Protein AF-A0A380FIA8-F1 (afdb_monomer_lite)

Organism: Staphylococcus gallinarum (NCBI:txid1293)

Structure (mmCIF, N/CA/C/O backbone):
data_AF-A0A380FIA8-F1
#
_entry.id   AF-A0A380FIA8-F1
#
loop_
_atom_site.group_PDB
_atom_site.id
_atom_site.type_symbol
_atom_site.label_atom_id
_atom_site.label_alt_id
_atom_site.label_comp_id
_atom_site.label_asym_id
_atom_site.label_entity_id
_atom_site.label_seq_id
_atom_site.pdbx_PDB_ins_code
_atom_site.Cartn_x
_atom_site.Cartn_y
_atom_site.Cartn_z
_atom_site.occupancy
_atom_site.B_iso_or_equiv
_atom_site.auth_seq_id
_atom_site.auth_comp_id
_atom_site.auth_asym_id
_atom_site.auth_atom_id
_atom_site.pdbx_PDB_model_nu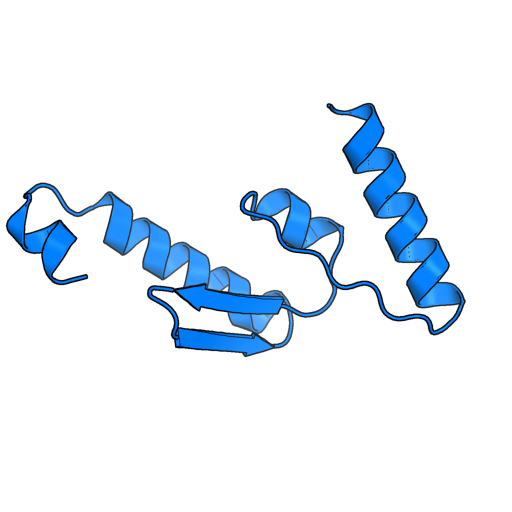m
ATOM 1 N N . MET A 1 1 ? -16.058 10.058 -11.037 1.00 55.25 1 MET A N 1
ATOM 2 C CA . MET A 1 1 ? -15.017 9.339 -10.267 1.00 55.25 1 MET A CA 1
ATOM 3 C C . MET A 1 1 ? -14.786 9.918 -8.866 1.00 55.25 1 MET A C 1
ATOM 5 O O . MET A 1 1 ? -14.904 9.144 -7.930 1.00 55.25 1 MET A O 1
ATOM 9 N N . ARG A 1 2 ? -14.566 11.236 -8.668 1.00 57.69 2 ARG A N 1
ATOM 10 C CA . ARG A 1 2 ? -14.401 11.844 -7.315 1.00 57.69 2 ARG A CA 1
ATOM 11 C C . ARG A 1 2 ? -15.482 11.439 -6.300 1.00 57.69 2 ARG A C 1
ATOM 13 O O . ARG A 1 2 ? -15.167 11.013 -5.200 1.00 57.69 2 ARG A O 1
ATOM 20 N N . HIS A 1 3 ? -16.738 11.453 -6.733 1.00 68.88 3 HIS A N 1
ATOM 21 C CA . HIS A 1 3 ? -17.889 11.162 -5.877 1.00 68.88 3 HIS A CA 1
ATOM 22 C C . HIS A 1 3 ? -18.044 9.686 -5.459 1.00 68.88 3 HIS A C 1
ATOM 24 O O . HIS A 1 3 ? -18.879 9.363 -4.621 1.00 68.88 3 HIS A O 1
ATOM 30 N N . PHE A 1 4 ? -17.307 8.764 -6.087 1.00 74.38 4 PHE A N 1
ATOM 31 C CA . P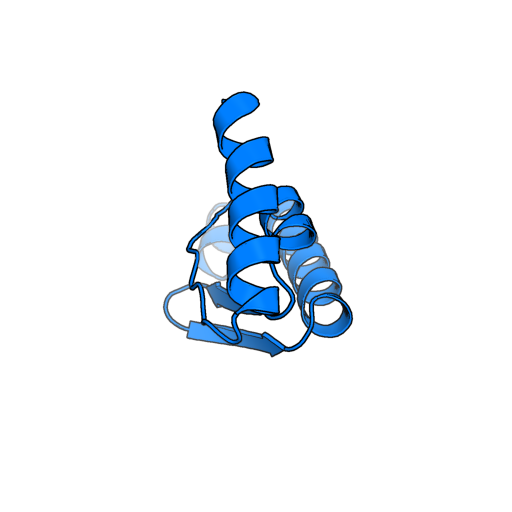HE A 1 4 ? -17.260 7.361 -5.664 1.00 74.38 4 PHE A CA 1
ATOM 32 C C . PHE A 1 4 ? -16.257 7.185 -4.523 1.00 74.38 4 PHE A C 1
ATOM 34 O O . PHE A 1 4 ? -16.551 6.524 -3.538 1.00 74.38 4 PHE A O 1
ATOM 41 N N . PHE A 1 5 ? -15.104 7.841 -4.634 1.00 75.44 5 PHE A N 1
ATOM 42 C CA . PHE A 1 5 ? -14.032 7.728 -3.657 1.00 75.44 5 PHE A CA 1
ATOM 43 C C . PHE A 1 5 ? -14.363 8.400 -2.316 1.00 75.44 5 PHE A C 1
ATOM 45 O O . PHE A 1 5 ? -14.091 7.830 -1.268 1.00 75.44 5 PHE A O 1
ATOM 52 N N . GLU A 1 6 ? -15.014 9.566 -2.340 1.00 82.44 6 GLU A N 1
ATOM 53 C CA . GLU A 1 6 ? -15.521 10.211 -1.116 1.00 82.44 6 GLU A CA 1
ATOM 54 C C . GLU A 1 6 ? -16.500 9.296 -0.369 1.00 82.44 6 GLU A C 1
ATOM 56 O O . GLU A 1 6 ? -16.345 9.068 0.826 1.00 82.44 6 GLU A O 1
ATOM 61 N N . ARG A 1 7 ? -17.428 8.669 -1.100 1.00 83.06 7 ARG A N 1
ATOM 62 C CA . ARG A 1 7 ? -18.356 7.686 -0.530 1.00 83.06 7 ARG A CA 1
ATOM 63 C C . ARG A 1 7 ? -17.661 6.422 -0.034 1.00 83.06 7 ARG A C 1
ATOM 65 O O . ARG A 1 7 ? -18.105 5.848 0.949 1.00 83.06 7 ARG A O 1
ATOM 72 N N . ALA A 1 8 ? -16.591 5.979 -0.694 1.00 79.12 8 ALA A N 1
ATOM 73 C CA . ALA A 1 8 ? -15.813 4.829 -0.243 1.00 79.12 8 ALA A CA 1
ATOM 74 C C . ALA A 1 8 ? -15.153 5.104 1.115 1.00 79.12 8 ALA A C 1
ATOM 76 O O . ALA A 1 8 ? -15.188 4.239 1.982 1.00 79.12 8 ALA A O 1
ATOM 77 N N . ILE A 1 9 ? -14.625 6.314 1.333 1.00 81.88 9 ILE A N 1
ATOM 78 C CA . ILE A 1 9 ? -14.088 6.731 2.638 1.00 81.88 9 ILE A CA 1
ATOM 79 C C . ILE A 1 9 ? -15.192 6.701 3.700 1.00 81.88 9 ILE A C 1
ATOM 81 O O . ILE A 1 9 ? -15.028 6.030 4.714 1.00 81.88 9 ILE A O 1
ATOM 85 N N . GLU A 1 10 ? -16.337 7.337 3.431 1.00 85.06 10 GLU A N 1
ATOM 86 C CA . GLU A 1 10 ? -17.481 7.354 4.358 1.00 85.06 10 GLU A CA 1
ATOM 87 C C . GLU A 1 10 ? -17.959 5.935 4.718 1.00 85.06 10 GLU A C 1
ATOM 89 O O . GLU A 1 10 ? -18.184 5.624 5.887 1.00 85.06 10 GLU A O 1
ATOM 94 N N . LEU A 1 11 ? -18.053 5.047 3.723 1.00 84.00 11 LEU A N 1
ATOM 95 C CA . LEU A 1 11 ? -18.387 3.633 3.917 1.00 84.00 11 LEU A CA 1
ATOM 96 C C . LEU A 1 11 ? -17.350 2.905 4.772 1.00 84.00 11 LEU A C 1
ATOM 98 O O . LEU A 1 11 ? -17.716 2.085 5.614 1.00 84.00 11 LEU A O 1
ATOM 102 N N . THR A 1 12 ? -16.065 3.194 4.567 1.00 82.75 12 THR A N 1
ATOM 103 C CA . THR A 1 12 ? -14.994 2.575 5.352 1.00 82.75 12 THR A CA 1
ATOM 104 C C . THR A 1 12 ? -15.140 2.941 6.827 1.00 82.75 12 THR A C 1
ATOM 106 O O . THR A 1 12 ? -15.120 2.056 7.685 1.00 82.75 12 THR A O 1
ATOM 109 N N . ASP A 1 13 ? -15.344 4.227 7.117 1.00 82.25 13 ASP A N 1
ATOM 110 C CA . ASP A 1 13 ? -15.511 4.731 8.480 1.00 82.25 13 ASP A CA 1
ATOM 111 C C . ASP A 1 13 ? -16.741 4.111 9.155 1.00 82.25 13 ASP A C 1
ATOM 113 O O . ASP A 1 13 ? -16.674 3.656 10.302 1.00 82.25 13 ASP A O 1
ATOM 117 N N . GLU A 1 14 ? -17.857 4.014 8.426 1.00 82.69 14 GLU A N 1
ATOM 118 C CA . GLU A 1 14 ? -19.074 3.372 8.917 1.00 82.69 14 GLU A CA 1
ATOM 119 C C . GLU A 1 14 ? -18.832 1.895 9.266 1.00 82.69 14 GLU A C 1
ATOM 121 O O . GLU A 1 14 ? -19.215 1.446 10.351 1.00 82.69 14 GLU A O 1
ATOM 126 N N . TYR A 1 15 ? -18.162 1.141 8.392 1.00 82.12 15 TYR A N 1
ATOM 127 C CA . TYR A 1 15 ? -17.890 -0.283 8.605 1.00 82.12 15 TYR A CA 1
ATOM 128 C C . TYR A 1 15 ? -16.966 -0.508 9.800 1.00 82.12 15 TYR A C 1
ATOM 130 O O . TYR A 1 15 ? -17.266 -1.352 10.647 1.00 82.12 15 TYR A O 1
ATOM 138 N N . ILE A 1 16 ? -15.902 0.291 9.924 1.00 80.44 16 ILE A N 1
ATOM 139 C CA . ILE A 1 16 ? -14.999 0.247 11.079 1.00 80.44 16 ILE A CA 1
ATOM 140 C C . ILE A 1 16 ? -15.779 0.537 12.367 1.00 80.44 16 ILE A C 1
ATOM 142 O O . ILE A 1 16 ? -15.676 -0.224 13.330 1.00 80.44 16 ILE A O 1
ATOM 146 N N . SER A 1 17 ? -16.613 1.585 12.380 1.00 85.00 17 SER A N 1
ATOM 147 C CA . SER A 1 17 ? -17.404 1.964 13.563 1.00 85.00 17 SER A CA 1
ATOM 148 C C . SER A 1 17 ? -18.402 0.882 13.998 1.00 85.00 17 SER A C 1
ATOM 150 O O . SER A 1 17 ? -18.709 0.752 15.183 1.00 85.00 17 SER A O 1
ATOM 152 N N . LYS A 1 18 ? -18.866 0.061 13.049 1.00 88.94 18 LYS A N 1
ATOM 153 C CA . LYS A 1 18 ? -19.786 -1.061 13.274 1.00 88.94 18 LYS A CA 1
ATOM 154 C C . LYS A 1 18 ? -19.076 -2.399 13.502 1.00 88.94 18 LYS A C 1
ATOM 156 O O . LYS A 1 18 ? -19.749 -3.423 13.578 1.00 88.94 18 LYS A O 1
ATOM 161 N N . SER A 1 19 ? -17.744 -2.408 13.631 1.00 84.25 19 SER A N 1
ATOM 162 C CA . SER A 1 19 ? -16.929 -3.632 13.745 1.00 84.25 19 SER A CA 1
ATOM 163 C C . SER A 1 19 ? -17.141 -4.618 12.584 1.00 84.25 19 SER A C 1
ATOM 165 O O . SER A 1 19 ? -17.043 -5.832 12.754 1.00 84.25 19 SER A O 1
ATOM 167 N N . LEU A 1 20 ? -17.449 -4.093 11.398 1.00 87.25 20 LEU A N 1
ATOM 168 C CA . LEU A 1 20 ? -17.549 -4.850 10.157 1.00 87.25 20 LEU A CA 1
ATOM 169 C C . LEU A 1 20 ? -16.202 -4.844 9.428 1.00 87.25 20 LEU A C 1
ATOM 171 O O . LEU A 1 20 ? -15.364 -3.963 9.621 1.00 87.25 20 LEU A O 1
ATOM 175 N N . THR A 1 21 ? -16.000 -5.828 8.555 1.00 87.44 21 THR A N 1
ATOM 176 C CA . THR A 1 21 ? -14.808 -5.921 7.707 1.00 87.44 21 THR A CA 1
ATOM 177 C C . THR A 1 21 ? -15.167 -5.582 6.269 1.00 87.44 21 THR A C 1
ATOM 179 O O . THR A 1 21 ? -16.110 -6.143 5.714 1.00 87.44 21 THR A O 1
ATOM 182 N N . MET A 1 22 ? -14.389 -4.691 5.658 1.00 88.69 22 MET A N 1
ATOM 183 C CA . MET A 1 22 ? -14.444 -4.410 4.228 1.00 88.69 22 MET A CA 1
ATOM 184 C C . MET A 1 22 ? -13.131 -4.854 3.583 1.00 88.69 22 MET A C 1
ATOM 186 O O . MET A 1 22 ? -12.054 -4.509 4.063 1.00 88.69 22 MET A O 1
ATOM 190 N N . VAL A 1 23 ? -13.231 -5.617 2.495 1.00 91.62 23 VAL A N 1
ATOM 191 C CA . VAL A 1 23 ? -12.088 -6.009 1.665 1.00 91.62 23 VAL A CA 1
ATOM 192 C C . VAL A 1 23 ? -12.211 -5.283 0.334 1.00 91.62 23 VAL A C 1
ATOM 194 O O . VAL A 1 23 ? -13.251 -5.361 -0.318 1.00 91.62 23 VAL A O 1
ATOM 197 N N . MET A 1 24 ? -11.153 -4.581 -0.059 1.00 90.75 24 MET A N 1
ATOM 198 C CA . MET A 1 24 ? -11.074 -3.866 -1.331 1.00 90.75 24 MET A CA 1
ATOM 199 C C . MET A 1 24 ? -9.889 -4.382 -2.139 1.00 90.75 24 MET A C 1
ATOM 201 O O . MET A 1 24 ? -8.835 -4.679 -1.578 1.00 90.75 24 MET A O 1
ATOM 205 N N . ILE A 1 25 ? -10.074 -4.467 -3.454 1.00 93.69 25 ILE A N 1
ATOM 206 C CA . ILE A 1 25 ? -9.013 -4.737 -4.424 1.00 93.69 25 ILE A CA 1
ATOM 207 C C . ILE A 1 25 ? -8.872 -3.461 -5.244 1.00 93.69 25 ILE A C 1
ATOM 209 O O . ILE A 1 25 ? -9.816 -3.072 -5.926 1.00 93.69 25 ILE A O 1
ATOM 213 N N . GLU A 1 26 ? -7.723 -2.806 -5.135 1.00 91.62 26 GLU A N 1
ATOM 214 C CA . GLU A 1 26 ? -7.480 -1.487 -5.715 1.00 91.62 26 GLU A CA 1
ATOM 215 C C . GLU A 1 26 ? -6.029 -1.408 -6.203 1.00 91.62 26 GLU A C 1
ATOM 217 O O . GLU A 1 26 ? -5.126 -1.960 -5.570 1.00 91.62 26 GLU A O 1
ATOM 222 N N . ASP A 1 27 ? -5.817 -0.733 -7.329 1.00 90.88 27 ASP A N 1
ATOM 223 C CA . ASP A 1 27 ? -4.514 -0.480 -7.951 1.00 90.88 27 ASP A CA 1
ATOM 224 C C . ASP A 1 27 ? -3.949 0.914 -7.611 1.00 90.88 27 ASP A C 1
ATOM 226 O O . ASP A 1 27 ? -2.734 1.117 -7.612 1.00 90.88 27 ASP A O 1
ATOM 230 N N . ASP A 1 28 ? -4.811 1.874 -7.266 1.00 91.69 28 ASP A N 1
ATOM 231 C CA . ASP A 1 28 ? -4.425 3.218 -6.831 1.00 91.69 28 ASP A CA 1
ATOM 232 C C . ASP A 1 28 ? -3.991 3.231 -5.351 1.00 91.69 28 ASP A C 1
ATOM 234 O O . ASP A 1 28 ? -4.804 3.229 -4.418 1.00 91.69 28 ASP A O 1
ATOM 238 N N . VAL A 1 29 ? -2.675 3.288 -5.132 1.00 91.25 29 VAL A N 1
ATOM 239 C CA . VAL A 1 29 ? -2.058 3.269 -3.796 1.00 91.25 29 VAL A CA 1
ATOM 240 C C . VAL A 1 29 ? -2.517 4.419 -2.893 1.00 91.25 29 VAL A C 1
ATOM 242 O O . VAL A 1 29 ? -2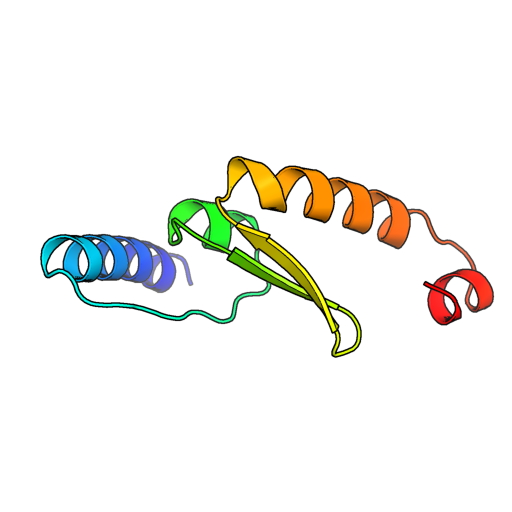.617 4.243 -1.677 1.00 91.25 29 VAL A O 1
ATOM 245 N N . GLU A 1 30 ? -2.836 5.588 -3.454 1.00 91.50 30 GLU A N 1
ATOM 246 C CA . GLU A 1 30 ? -3.294 6.737 -2.666 1.00 91.50 30 GLU A CA 1
ATOM 247 C C . GLU A 1 30 ? -4.725 6.530 -2.167 1.00 91.50 30 GLU A C 1
ATOM 249 O O . GLU A 1 30 ? -5.086 6.985 -1.078 1.00 91.50 30 GLU A O 1
ATOM 254 N N . ARG A 1 31 ? -5.541 5.780 -2.914 1.00 91.44 31 ARG A N 1
ATOM 255 C CA . ARG A 1 31 ? -6.866 5.372 -2.443 1.00 91.44 31 ARG A CA 1
ATOM 256 C C . ARG A 1 31 ? -6.759 4.345 -1.337 1.00 91.44 31 ARG A C 1
ATOM 258 O O . ARG A 1 31 ? -7.348 4.565 -0.282 1.00 91.44 31 ARG A O 1
ATOM 265 N N . VAL A 1 32 ? -5.941 3.308 -1.532 1.00 91.94 32 VAL A N 1
ATOM 266 C CA . VAL A 1 32 ? -5.655 2.298 -0.499 1.00 91.94 32 VAL A CA 1
ATOM 267 C C . VAL A 1 32 ? -5.200 2.974 0.793 1.00 91.94 32 VAL A C 1
ATOM 269 O O . VAL A 1 32 ? -5.721 2.669 1.864 1.00 91.94 32 VAL A O 1
ATOM 272 N N . ALA A 1 33 ? -4.290 3.947 0.709 1.00 91.75 33 ALA A N 1
ATOM 273 C CA . ALA A 1 33 ? -3.770 4.659 1.873 1.00 91.75 33 ALA A CA 1
ATOM 274 C C . ALA A 1 33 ? -4.835 5.456 2.656 1.00 91.75 33 ALA A C 1
ATOM 276 O O . ALA A 1 33 ? -4.637 5.748 3.834 1.00 91.75 33 ALA A O 1
ATOM 277 N N . ARG A 1 34 ? -5.951 5.822 2.017 1.00 90.69 34 ARG A N 1
ATOM 278 C CA . ARG A 1 34 ? -7.023 6.635 2.610 1.00 90.69 34 ARG A CA 1
ATOM 279 C C . ARG A 1 34 ? -8.245 5.839 3.050 1.00 90.69 34 ARG A C 1
ATOM 281 O O . ARG A 1 34 ? -9.026 6.361 3.837 1.00 90.69 34 ARG A O 1
ATOM 288 N N . THR A 1 35 ? -8.431 4.629 2.533 1.00 89.25 35 THR A N 1
ATOM 289 C CA . THR A 1 35 ? -9.617 3.798 2.799 1.00 89.25 35 THR A CA 1
ATOM 290 C C . THR A 1 35 ? -9.277 2.486 3.504 1.00 89.25 35 THR A C 1
ATOM 292 O O . THR A 1 35 ? -10.160 1.676 3.751 1.00 89.25 35 THR A O 1
ATOM 295 N N . SER A 1 36 ? -8.015 2.226 3.849 1.00 91.19 36 SER A N 1
ATOM 296 C CA . SER A 1 36 ? -7.626 0.993 4.539 1.00 91.19 36 SER A CA 1
ATOM 297 C C . SER A 1 36 ? -6.814 1.269 5.799 1.00 91.19 36 SER A C 1
ATOM 299 O O . SER A 1 36 ? -6.184 2.313 5.956 1.00 91.19 36 SER A O 1
ATOM 301 N N . ASN A 1 37 ? -6.824 0.303 6.714 1.00 91.38 37 ASN A N 1
ATOM 302 C CA . ASN A 1 37 ? -5.960 0.263 7.896 1.00 91.38 37 ASN A CA 1
ATOM 303 C C . ASN A 1 37 ? -4.973 -0.924 7.864 1.00 91.38 37 ASN A C 1
ATOM 305 O O . ASN A 1 37 ? -4.060 -0.993 8.691 1.00 91.38 37 ASN A O 1
ATOM 309 N N . TYR A 1 38 ? -5.121 -1.820 6.887 1.00 94.88 38 TYR A N 1
ATOM 310 C CA . TYR A 1 38 ? -4.318 -3.018 6.689 1.00 94.88 38 TYR A CA 1
ATOM 311 C C . TYR A 1 38 ? -4.270 -3.370 5.198 1.00 94.88 38 TYR A C 1
ATOM 313 O O . TYR A 1 38 ? -5.268 -3.222 4.494 1.00 94.88 38 TYR A O 1
ATOM 321 N N . ILE A 1 39 ? -3.114 -3.829 4.717 1.00 97.25 39 ILE A N 1
ATOM 322 C CA . ILE A 1 39 ? -2.865 -4.138 3.306 1.00 97.25 39 ILE A CA 1
ATOM 323 C C . ILE A 1 39 ? -2.293 -5.548 3.201 1.00 97.25 39 ILE A C 1
ATOM 325 O O . ILE A 1 39 ? -1.390 -5.906 3.953 1.00 97.25 39 ILE A O 1
ATOM 329 N N . ALA A 1 40 ? -2.768 -6.311 2.220 1.00 97.44 40 ALA A N 1
ATOM 330 C CA . ALA A 1 40 ? -2.080 -7.482 1.693 1.00 97.44 40 ALA A CA 1
ATOM 331 C C . ALA A 1 40 ? -1.689 -7.187 0.239 1.00 97.44 40 ALA A C 1
ATOM 333 O O . ALA A 1 40 ? -2.553 -7.015 -0.619 1.00 97.44 40 ALA A O 1
ATOM 334 N N . TRP A 1 41 ? -0.390 -7.075 -0.026 1.00 97.00 41 TRP A N 1
ATOM 335 C CA . TRP A 1 41 ? 0.147 -6.756 -1.344 1.00 97.00 41 TRP A CA 1
ATOM 336 C C . TRP A 1 41 ? 0.592 -8.025 -2.069 1.00 97.00 41 TRP A C 1
ATOM 338 O O . TRP A 1 41 ? 1.444 -8.778 -1.587 1.00 97.00 41 TRP A O 1
ATOM 348 N N . PHE A 1 42 ? 0.027 -8.229 -3.257 1.00 95.19 42 PHE A N 1
ATOM 349 C CA . PHE A 1 42 ? 0.327 -9.351 -4.133 1.00 95.19 42 PHE A CA 1
ATOM 350 C C . PHE A 1 42 ? 1.061 -8.892 -5.395 1.00 95.19 42 PHE A C 1
ATOM 352 O O . PHE A 1 42 ? 0.755 -7.845 -5.958 1.00 95.19 42 PHE A O 1
ATOM 359 N N . SER A 1 43 ? 2.001 -9.710 -5.863 1.00 90.88 43 SER A N 1
ATOM 360 C CA . SER A 1 43 ? 2.689 -9.541 -7.147 1.00 90.88 43 SER A CA 1
ATOM 361 C C . SER A 1 43 ? 2.989 -10.918 -7.730 1.00 90.88 43 SER A C 1
ATOM 363 O O . SER A 1 43 ? 3.432 -11.807 -7.000 1.00 90.88 43 SER A O 1
ATOM 365 N N . HIS A 1 44 ? 2.714 -11.109 -9.024 1.00 89.75 44 HIS A N 1
ATOM 366 C CA . HIS A 1 44 ? 2.926 -12.376 -9.742 1.00 89.75 44 HIS A CA 1
ATOM 367 C C . HIS A 1 44 ? 2.292 -13.603 -9.056 1.00 89.75 44 HIS A C 1
ATOM 369 O O . HIS A 1 44 ? 2.874 -14.681 -8.986 1.00 89.75 44 HIS A O 1
ATOM 375 N N . GLY A 1 45 ? 1.087 -13.430 -8.501 1.00 91.25 45 GLY A N 1
ATOM 376 C CA . GLY A 1 45 ? 0.362 -14.492 -7.793 1.00 91.25 45 GLY A CA 1
ATOM 377 C C . GLY A 1 45 ? 0.895 -14.816 -6.391 1.00 91.25 45 GLY A C 1
ATOM 378 O O . GLY A 1 45 ? 0.391 -15.737 -5.755 1.00 91.25 45 GLY A O 1
ATOM 379 N N . GLN A 1 46 ? 1.879 -14.066 -5.887 1.00 94.00 46 GLN A N 1
ATOM 380 C CA . GLN A 1 46 ? 2.489 -14.281 -4.575 1.00 94.00 46 GLN A CA 1
ATOM 381 C C . GLN A 1 46 ? 2.176 -13.133 -3.615 1.00 94.00 46 GLN A C 1
ATOM 383 O O . GLN A 1 46 ? 2.228 -11.963 -4.000 1.00 94.00 46 GLN A O 1
ATOM 388 N N . LEU A 1 47 ? 1.898 -13.461 -2.348 1.00 96.44 47 LEU A N 1
ATOM 389 C CA . LEU A 1 47 ? 1.832 -12.476 -1.267 1.00 96.44 47 LEU A CA 1
ATOM 390 C C . LEU A 1 47 ? 3.252 -11.978 -0.979 1.00 96.44 47 LEU A C 1
ATOM 392 O O . LEU A 1 47 ? 4.076 -12.725 -0.457 1.00 96.44 47 LEU A O 1
ATOM 396 N N . ARG A 1 48 ? 3.536 -10.719 -1.314 1.00 96.00 48 ARG A N 1
ATOM 397 C CA . ARG A 1 48 ? 4.851 -10.106 -1.083 1.00 96.00 48 ARG A CA 1
ATOM 398 C C . ARG A 1 48 ? 4.973 -9.583 0.341 1.00 96.00 48 ARG A C 1
ATOM 400 O O . ARG A 1 48 ? 5.996 -9.784 0.991 1.00 96.00 48 ARG A O 1
ATOM 407 N N . LYS A 1 49 ? 3.922 -8.922 0.836 1.00 97.56 49 LYS A N 1
ATOM 408 C CA . LYS A 1 49 ? 3.868 -8.396 2.202 1.00 97.56 49 LYS A CA 1
ATOM 409 C C . LYS A 1 49 ? 2.431 -8.170 2.657 1.00 97.56 49 LYS A C 1
ATOM 411 O O . LYS A 1 49 ? 1.593 -7.733 1.875 1.00 97.56 49 LYS A O 1
ATOM 416 N N . GLU A 1 50 ? 2.176 -8.395 3.940 1.00 97.50 50 GLU A N 1
ATOM 417 C CA . GLU A 1 50 ? 0.991 -7.887 4.629 1.00 97.50 50 GLU A CA 1
ATOM 418 C C . GLU A 1 50 ? 1.375 -7.050 5.853 1.00 97.50 50 GLU A C 1
ATOM 420 O O . GLU A 1 50 ? 2.505 -7.150 6.359 1.00 97.50 50 GLU A O 1
ATOM 425 N N . GLY A 1 51 ? 0.451 -6.193 6.280 1.00 97.62 51 GLY A N 1
ATOM 426 C CA . GLY A 1 51 ? 0.544 -5.473 7.541 1.00 97.62 51 GLY A CA 1
ATOM 427 C C . GLY A 1 51 ? -0.172 -4.130 7.519 1.00 97.62 51 GLY A C 1
ATOM 428 O O . GLY A 1 51 ? -0.974 -3.821 6.637 1.00 97.62 51 GLY A O 1
ATOM 429 N N . SER A 1 52 ? 0.159 -3.288 8.498 1.00 96.81 52 SER A N 1
ATOM 430 C CA . SER A 1 52 ? -0.306 -1.899 8.518 1.00 96.81 52 SER A CA 1
ATOM 431 C C . SER A 1 52 ? 0.258 -1.095 7.341 1.00 96.81 52 SER A C 1
ATOM 433 O O . SER A 1 52 ? 1.326 -1.404 6.804 1.00 96.81 52 SER A O 1
ATOM 435 N N . LEU A 1 53 ? -0.401 0.014 6.997 1.00 95.94 53 LEU A N 1
ATOM 436 C CA . LEU A 1 53 ? 0.011 0.903 5.901 1.00 95.94 53 LEU A CA 1
ATOM 437 C C . LEU A 1 53 ? 1.481 1.321 6.013 1.00 95.94 53 LEU A C 1
ATOM 439 O O . LEU A 1 53 ? 2.213 1.309 5.030 1.00 95.94 53 LEU A O 1
ATOM 443 N N . LYS A 1 54 ? 1.935 1.643 7.230 1.00 95.81 54 LYS A N 1
ATOM 444 C CA . LYS A 1 54 ? 3.316 2.074 7.494 1.00 95.81 54 LYS A CA 1
ATOM 445 C C . LYS A 1 54 ? 4.350 0.982 7.225 1.00 95.81 54 LYS A C 1
ATOM 447 O O . LYS A 1 54 ? 5.498 1.305 6.956 1.00 95.81 54 LYS A O 1
ATOM 452 N N . GLN A 1 55 ? 3.960 -0.286 7.331 1.00 96.81 55 GLN A N 1
ATOM 453 C CA . GLN A 1 55 ? 4.846 -1.421 7.083 1.00 96.81 55 GLN A CA 1
ATOM 454 C C . GLN A 1 55 ? 4.876 -1.807 5.604 1.00 96.81 55 GLN A C 1
ATOM 456 O O . GLN A 1 55 ? 5.915 -2.243 5.121 1.00 96.81 55 GLN A O 1
ATOM 461 N N . VAL A 1 56 ? 3.748 -1.672 4.898 1.00 97.69 56 VAL A N 1
ATOM 462 C CA . VAL A 1 56 ? 3.609 -2.153 3.515 1.00 97.69 56 VAL A CA 1
ATOM 463 C C . VAL A 1 56 ? 3.937 -1.070 2.488 1.00 97.69 56 VAL A C 1
ATOM 465 O O . VAL A 1 56 ? 4.681 -1.339 1.549 1.00 97.69 56 VAL A O 1
ATOM 468 N N . LEU A 1 57 ? 3.428 0.156 2.658 1.00 96.44 57 LEU A N 1
ATOM 469 C CA . LEU A 1 57 ? 3.530 1.204 1.633 1.00 96.44 57 LEU A CA 1
ATOM 470 C C . LEU A 1 57 ? 4.968 1.621 1.285 1.00 96.44 57 LEU A C 1
ATOM 472 O O . LEU A 1 57 ? 5.212 1.840 0.101 1.00 96.44 57 LEU A O 1
ATOM 476 N N . PRO A 1 58 ? 5.923 1.736 2.233 1.00 96.38 58 PRO A N 1
ATOM 477 C CA . PRO A 1 58 ? 7.309 2.037 1.872 1.00 96.38 58 PRO A CA 1
ATOM 478 C C . PRO A 1 58 ? 7.914 0.958 0.968 1.00 96.38 58 PRO A C 1
ATOM 480 O O . PRO A 1 58 ? 8.410 1.275 -0.103 1.00 96.38 58 PRO A O 1
ATOM 483 N N . LEU A 1 59 ? 7.752 -0.318 1.338 1.00 96.62 59 LEU A N 1
ATOM 484 C CA . LEU A 1 59 ? 8.275 -1.453 0.569 1.00 96.62 59 LEU A CA 1
ATOM 485 C C . LEU A 1 59 ? 7.638 -1.555 -0.822 1.00 96.62 59 LEU A C 1
ATOM 487 O O . LEU A 1 59 ? 8.322 -1.849 -1.796 1.00 96.62 59 LEU A O 1
ATOM 491 N N . TYR A 1 60 ? 6.330 -1.297 -0.916 1.00 95.75 60 TYR A N 1
ATOM 492 C CA . TYR A 1 60 ? 5.629 -1.237 -2.197 1.00 95.75 60 TYR A CA 1
ATOM 493 C C . TYR A 1 60 ? 6.183 -0.122 -3.094 1.00 95.75 60 TYR A C 1
ATOM 495 O O . TYR A 1 60 ? 6.425 -0.343 -4.275 1.00 95.75 60 TYR A O 1
ATOM 503 N N . ARG A 1 61 ? 6.395 1.079 -2.541 1.00 95.06 61 ARG A N 1
ATOM 504 C CA . ARG A 1 61 ? 6.898 2.231 -3.304 1.00 95.06 61 ARG A CA 1
ATOM 505 C C . ARG A 1 61 ? 8.323 2.009 -3.798 1.00 95.06 61 ARG A C 1
ATOM 507 O O . ARG A 1 61 ? 8.585 2.313 -4.954 1.00 95.06 61 ARG A O 1
ATOM 514 N N . ASP A 1 62 ? 9.196 1.447 -2.965 1.00 95.62 62 ASP A N 1
ATOM 515 C CA . ASP A 1 62 ? 10.560 1.090 -3.368 1.00 95.62 62 ASP A CA 1
ATOM 516 C C . ASP A 1 62 ? 10.533 0.065 -4.516 1.00 95.62 62 ASP A C 1
ATOM 518 O O . ASP A 1 62 ? 11.162 0.275 -5.549 1.00 95.62 62 ASP A O 1
ATOM 522 N N . HIS A 1 63 ? 9.695 -0.972 -4.408 1.00 93.94 63 HIS A N 1
ATOM 523 C CA . HIS A 1 63 ? 9.499 -1.946 -5.486 1.00 93.94 63 HIS A CA 1
ATOM 524 C C . HIS A 1 63 ? 8.969 -1.313 -6.783 1.00 93.94 63 HIS A C 1
ATOM 526 O O . HIS A 1 63 ? 9.378 -1.704 -7.872 1.00 93.94 63 HIS A O 1
ATOM 532 N N . GLU A 1 64 ? 8.054 -0.345 -6.704 1.00 92.62 64 GLU A N 1
ATOM 533 C CA . GLU A 1 64 ? 7.564 0.360 -7.894 1.00 92.62 64 GLU A CA 1
ATOM 534 C C . GLU A 1 64 ? 8.631 1.264 -8.525 1.00 92.62 64 GLU A C 1
ATOM 536 O O . GLU A 1 64 ? 8.673 1.390 -9.750 1.00 92.62 64 GLU A O 1
ATOM 541 N N . ILE A 1 65 ? 9.516 1.862 -7.722 1.00 94.00 65 ILE A N 1
ATOM 542 C CA . ILE A 1 65 ? 10.683 2.600 -8.225 1.00 94.00 65 ILE A CA 1
ATOM 543 C C . ILE A 1 65 ? 11.600 1.644 -8.994 1.00 94.00 65 ILE A C 1
ATOM 545 O O . ILE A 1 65 ? 11.917 1.917 -10.151 1.00 94.00 65 ILE A O 1
ATOM 549 N N . ASP A 1 66 ? 11.939 0.494 -8.407 1.00 92.56 66 ASP A N 1
ATOM 550 C CA . ASP A 1 66 ? 12.765 -0.521 -9.065 1.00 92.56 66 ASP A CA 1
ATOM 551 C C . ASP A 1 66 ? 12.116 -0.982 -10.377 1.00 92.56 66 ASP A C 1
ATOM 553 O O . ASP A 1 66 ? 12.735 -0.912 -11.439 1.00 92.56 66 ASP A O 1
ATOM 557 N N . ARG A 1 67 ? 10.823 -1.333 -10.342 1.00 90.81 67 ARG A N 1
ATOM 558 C CA . ARG A 1 67 ? 10.050 -1.758 -11.520 1.00 90.81 67 ARG A CA 1
ATOM 559 C C . ARG A 1 67 ? 10.033 -0.711 -12.634 1.00 90.81 67 ARG A C 1
ATOM 561 O O . ARG A 1 67 ? 10.081 -1.058 -13.814 1.00 90.81 67 ARG A O 1
ATOM 568 N N . THR A 1 68 ? 9.904 0.568 -12.282 1.00 91.12 68 THR A N 1
ATOM 569 C CA . THR A 1 68 ? 9.839 1.666 -13.262 1.00 91.12 68 THR A CA 1
ATOM 570 C C . THR A 1 68 ? 11.207 2.074 -13.798 1.00 91.12 68 THR A C 1
ATOM 572 O O . THR A 1 68 ? 11.267 2.673 -14.870 1.00 91.12 68 THR A O 1
ATOM 575 N N . SER A 1 69 ? 12.288 1.706 -13.107 1.00 93.88 69 SER A N 1
ATOM 576 C CA . SER A 1 69 ? 13.666 1.908 -13.564 1.00 93.88 69 SER A CA 1
ATOM 577 C C . SER A 1 69 ? 14.150 0.883 -14.600 1.00 93.88 69 SER A C 1
ATOM 579 O O . SER A 1 69 ? 15.199 1.091 -15.201 1.00 93.88 69 SER A O 1
ATOM 581 N N . LEU A 1 70 ? 13.391 -0.193 -14.848 1.00 93.06 70 LEU A N 1
ATOM 582 C CA . LEU A 1 70 ? 13.739 -1.228 -15.828 1.00 93.06 70 LEU A CA 1
ATOM 583 C C . LEU A 1 70 ? 13.561 -0.713 -17.265 1.00 93.06 70 LEU A C 1
ATOM 585 O O . LEU A 1 70 ? 12.461 -0.308 -17.670 1.00 93.06 70 LEU A O 1
ATOM 589 N N . GLU A 1 71 ? 14.608 -0.798 -18.083 1.00 92.44 71 GLU A N 1
ATOM 590 C CA . GLU A 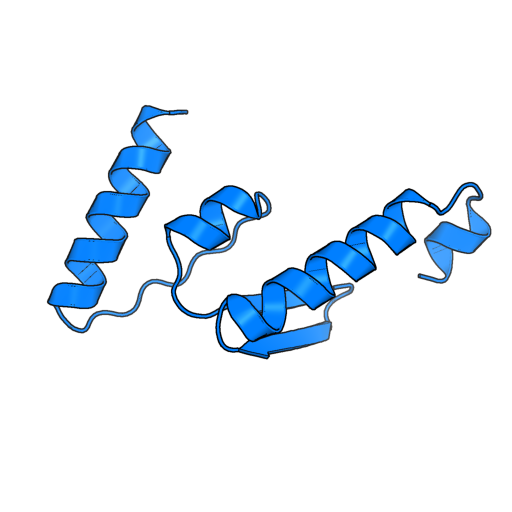1 71 ? 14.599 -0.253 -19.445 1.00 92.44 71 GLU A CA 1
ATOM 591 C C . GLU A 1 71 ? 14.341 -1.345 -20.490 1.00 92.44 71 GLU A C 1
ATOM 593 O O . GLU A 1 71 ? 13.542 -1.160 -21.418 1.00 92.44 71 GLU A O 1
ATOM 598 N N . THR A 1 72 ? 14.951 -2.515 -20.312 1.00 93.19 72 THR A N 1
ATOM 599 C CA . THR A 1 72 ? 14.947 -3.605 -21.294 1.00 93.19 72 THR A CA 1
ATOM 600 C C . THR A 1 72 ? 13.789 -4.589 -21.095 1.00 93.19 72 THR A C 1
ATOM 602 O O . THR A 1 72 ? 13.147 -4.649 -20.046 1.00 93.19 72 THR A O 1
ATOM 605 N N . ALA A 1 73 ? 13.483 -5.368 -22.137 1.00 89.12 73 ALA A N 1
ATOM 606 C CA . ALA A 1 73 ? 12.465 -6.418 -22.061 1.00 89.12 73 ALA A CA 1
ATOM 607 C C . ALA A 1 73 ? 12.901 -7.583 -21.154 1.00 89.12 73 ALA A C 1
ATOM 609 O O . ALA A 1 73 ? 12.081 -8.102 -20.406 1.00 89.12 73 ALA A O 1
ATOM 610 N N . GLU A 1 74 ? 14.189 -7.936 -21.181 1.00 90.56 74 GLU A N 1
ATOM 611 C CA . GLU A 1 74 ? 14.773 -8.990 -20.343 1.00 90.56 74 GLU A CA 1
ATOM 612 C C . GLU A 1 74 ? 14.727 -8.624 -18.853 1.00 90.56 74 GLU A C 1
ATOM 614 O O . GLU A 1 74 ? 14.359 -9.451 -18.022 1.00 90.56 74 GLU A O 1
ATOM 619 N N . GLU A 1 75 ? 15.029 -7.371 -18.500 1.00 87.94 75 GLU A N 1
ATOM 620 C CA . GLU A 1 75 ? 14.898 -6.881 -17.121 1.00 87.94 75 GLU A CA 1
ATOM 621 C C . GLU A 1 75 ? 13.454 -6.967 -16.618 1.00 87.94 75 GLU A C 1
ATOM 623 O O . GLU A 1 75 ? 13.220 -7.359 -15.480 1.00 87.94 75 GLU A O 1
ATOM 628 N N . LYS A 1 76 ? 12.478 -6.643 -17.474 1.00 87.75 76 LYS A N 1
ATOM 629 C CA . LYS A 1 76 ? 11.047 -6.694 -17.133 1.00 87.75 76 LYS A CA 1
ATOM 630 C C . LYS A 1 76 ? 10.512 -8.116 -16.998 1.00 87.75 76 LYS A C 1
ATOM 632 O O . LYS A 1 76 ? 9.583 -8.324 -16.229 1.00 87.75 76 LYS A O 1
ATOM 637 N N . GLU A 1 77 ? 11.053 -9.070 -17.751 1.00 88.19 77 GLU A N 1
ATOM 638 C CA . GLU A 1 77 ? 10.642 -10.477 -17.685 1.00 88.19 77 GLU A CA 1
ATOM 639 C C . GLU A 1 77 ? 11.155 -11.173 -16.413 1.00 88.19 77 GLU A C 1
ATOM 641 O O . GLU A 1 77 ? 10.496 -12.070 -15.892 1.00 88.19 77 GLU A O 1
ATOM 646 N N . ASN A 1 78 ? 12.302 -10.736 -15.888 1.00 84.69 78 ASN A N 1
ATOM 647 C CA . ASN A 1 78 ? 12.963 -11.346 -14.731 1.00 84.69 78 ASN A CA 1
ATOM 648 C C . ASN A 1 78 ? 12.616 -10.700 -13.370 1.00 84.69 78 ASN A C 1
ATOM 650 O O . ASN A 1 78 ? 13.200 -11.092 -12.356 1.00 84.69 78 ASN A O 1
ATOM 654 N N . PHE A 1 79 ? 11.708 -9.720 -13.339 1.00 83.94 79 PHE A N 1
ATOM 655 C CA . PHE A 1 79 ? 11.319 -8.947 -12.150 1.00 83.94 79 PHE A CA 1
ATOM 656 C C . PHE A 1 79 ? 9.997 -9.436 -11.527 1.00 83.94 79 PHE A C 1
ATOM 658 O O . PHE A 1 79 ? 9.970 -9.775 -10.315 1.00 83.94 79 PHE A O 1
#

pLDDT: mean 89.38, std 7.94, range [55.25, 97.69]

Radius of gyration: 15.22 Å; chains: 1; bounding box: 35×26×36 Å

Secondary structure (DSSP, 8-state):
-HHHHHHHHHHHHHHHHTT-------S-HHHHHHH-S-EEEEET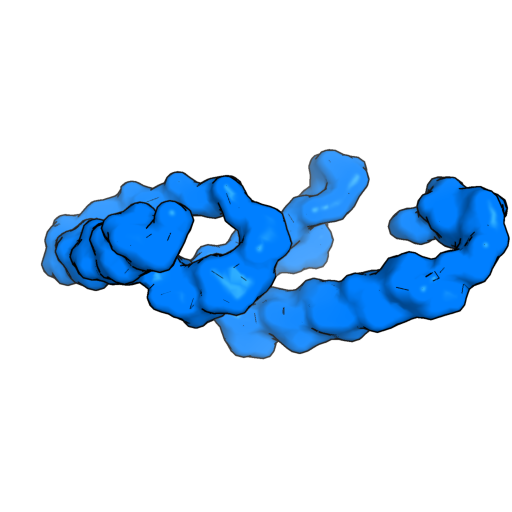TEEEEEE-HHHHHHHHHHHHHHHHH--SHHHHH--

InterPro domains:
  IPR050683 Bacterial Polysaccharide Export ATP-binding [PTHR46743] (3-78)

Foldseek 3Di:
DVVVLVVLLVVLVVCVVVVHDDDDDDDDLVSCVRRDQKDFDDDPNDGPDI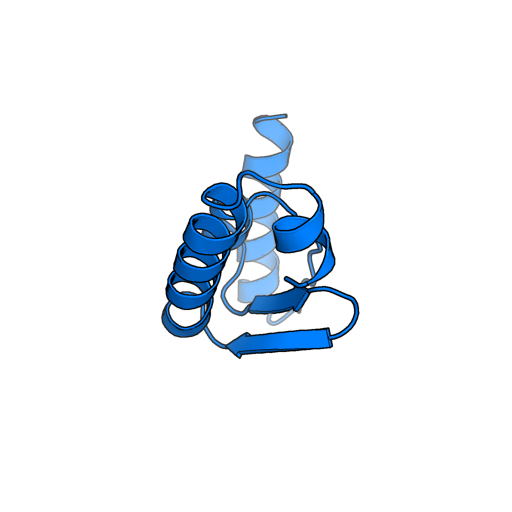DGCVVPVVVVVVVVVCQVPDDDPVSNVVD

Sequence (79 aa):
MRHFFERAIELTDEYISKSLTMVMIEDDVERVARTSNYIAWFSHGQLRKEGSLKQVLPLYRDHEIDRTSLETAEEKENF